Protein AF-A0A5N5XAU3-F1 (afdb_monomer)

Mean predicted aligned error: 14.3 Å

Nearest PDB structures (foldseek):
  4aup-assembly1_A  TM=9.582E-01  e=7.478E-10  Tuber borchii
  8k1w-assembly1_A  TM=9.080E-01  e=4.065E-08  Saccharothrix espanaensis DSM 44229
  7ygk-assembly1_A  TM=9.084E-01  e=9.039E-08  Sciscionella marina

Foldseek 3Di:
DDDDDDDDDDDDDDDDDDDDDDDDDDDDDDDPPPPPPPPPVPPPVVLLVCLDPVNLCCLQPPDDLVVNVVCLVVCPSVNADQDFPFQVVQPPDPQPQPLRSLRSSLVSQCRSCVVVVNDDPVSNVVSLVSSLVNLLVSLVVQDDPVSPVVSVSSNVSSVVSSVCCVCPVVPDNPD

Organism: NCBI:txid41062

Solvent-accessible surface area (backbone atoms only — not comparable to full-atom values): 11078 Å² total; per-residue (Å²): 133,85,88,84,88,84,84,86,81,79,83,80,85,78,84,81,80,81,84,80,87,77,86,88,78,86,84,88,77,95,75,86,80,75,81,77,77,74,77,71,79,75,78,50,66,73,48,54,69,52,67,37,73,67,48,52,47,36,53,58,76,71,43,54,73,68,60,37,47,52,30,57,77,68,44,57,61,72,65,53,62,78,68,61,74,47,56,66,94,59,82,87,63,100,64,95,65,84,48,48,69,30,32,37,49,39,38,31,39,54,52,45,38,46,76,65,76,61,68,39,73,75,51,49,50,53,44,52,53,45,30,41,50,41,36,48,51,56,25,59,68,44,60,60,84,92,24,49,66,59,22,52,53,38,47,55,52,38,49,52,56,41,49,49,51,68,55,39,71,81,71,65,68,85,120

InterPro domains:
  IPR015141 Phospholipase A2, prokaryotic/fungal [PF09056] (56-169)
  IPR036444 Phospholipase A2 domain superfamily [G3DSA:1.20.90.10] (49-169)
  IPR036444 Phospholipase A2 domain superfamily [SSF48619] (47-169)

Secondary structure (DSSP, 8-state):
---------PPP--------------------------------HHHHTT--HHHHHHHHHTS-HHHHHHHHHHT-STTS-----TTTT-TT--S----HHHHHHHHHHHHHHHHTT---HHHHHHHHHHHHHHHHHHHHT--SGGGHHHHHHHHHHHHHHHHHHHHHTTS-TT-

pLDDT: mean 79.47, std 20.66, range [36.09, 98.56]

Sequence (175 aa):
MKALNAKFSILAVRRTIGSFGMRFSIWTVLMLFTNTNALLASSNPKRQNECTAATTDELIFKTNIEAFSAAREAREPPCFDWSSDDCTMAPDMPVGFNFEPSCRRHDFGYRNVGAQERLTEALRKRIDDVFKRDLYNECGRQSGFSQVWRRIMCLTVAEVYYRAVVLCGDGDCFD

Radius of gyration: 28.38 Å; Cα contacts (8 Å, |Δi|>4): 120; chains: 1; bounding box: 45×79×75 Å

Structure (mmCIF, N/CA/C/O backbone):
data_AF-A0A5N5XAU3-F1
#
_entry.id   AF-A0A5N5XAU3-F1
#
loop_
_atom_site.group_PDB
_atom_site.id
_atom_site.type_symbol
_atom_site.label_atom_id
_atom_site.label_alt_id
_atom_site.label_comp_id
_atom_site.label_asym_id
_atom_site.label_entity_id
_atom_site.label_seq_id
_atom_site.pdbx_PDB_ins_code
_atom_site.Cartn_x
_atom_site.Cartn_y
_atom_site.Cartn_z
_atom_site.occupancy
_atom_site.B_iso_or_equiv
_atom_site.auth_seq_id
_atom_site.auth_comp_id
_atom_site.auth_asym_id
_atom_site.auth_atom_id
_atom_site.pdbx_PDB_model_num
ATOM 1 N N . MET A 1 1 ? 28.103 57.960 -42.122 1.00 38.38 1 MET A N 1
ATOM 2 C CA . MET A 1 1 ? 27.058 58.846 -41.554 1.00 38.38 1 MET A CA 1
ATOM 3 C C . MET A 1 1 ? 26.491 58.131 -40.326 1.00 38.38 1 MET A C 1
ATOM 5 O O . MET A 1 1 ? 26.041 57.011 -40.482 1.00 38.38 1 MET A O 1
ATOM 9 N N . LYS A 1 2 ? 26.919 58.517 -39.111 1.00 38.94 2 LYS A N 1
ATOM 10 C CA . LYS A 1 2 ? 26.088 59.124 -38.038 1.00 38.94 2 LYS A CA 1
ATOM 11 C C . LYS A 1 2 ? 24.776 58.351 -37.773 1.00 38.94 2 LYS A C 1
ATOM 13 O O . LYS A 1 2 ? 23.896 58.390 -38.614 1.00 38.94 2 LYS A O 1
ATOM 18 N N . ALA A 1 3 ? 24.691 57.629 -36.644 1.00 36.09 3 ALA A N 1
ATOM 19 C CA . ALA A 1 3 ? 23.941 58.032 -35.426 1.00 36.09 3 ALA A CA 1
ATOM 20 C C . ALA A 1 3 ? 22.581 57.270 -35.383 1.00 36.09 3 ALA A C 1
ATOM 22 O O . ALA A 1 3 ? 22.015 57.054 -36.438 1.00 36.09 3 ALA A O 1
ATOM 23 N N . LEU A 1 4 ? 21.993 56.754 -34.296 1.00 45.66 4 LEU A N 1
ATOM 24 C CA . LEU A 1 4 ? 22.135 56.914 -32.847 1.00 45.66 4 LEU A CA 1
ATOM 25 C C . LEU A 1 4 ? 21.693 55.625 -32.119 1.00 45.66 4 LEU A C 1
ATOM 27 O O . LEU A 1 4 ? 20.716 54.989 -32.500 1.00 45.66 4 LEU A O 1
ATOM 31 N N . ASN A 1 5 ? 22.375 55.321 -31.012 1.00 42.41 5 ASN A N 1
ATOM 32 C CA . ASN A 1 5 ? 21.903 54.447 -29.937 1.00 42.41 5 ASN A CA 1
ATOM 33 C C . ASN A 1 5 ? 20.967 55.239 -29.011 1.00 42.41 5 ASN A C 1
ATOM 35 O O . ASN A 1 5 ? 21.345 56.323 -28.565 1.00 42.41 5 ASN A O 1
ATOM 39 N N . ALA A 1 6 ? 19.819 54.673 -28.636 1.00 45.56 6 ALA A N 1
ATOM 40 C CA . ALA A 1 6 ? 18.995 55.164 -27.531 1.00 45.56 6 ALA A CA 1
ATOM 41 C C . ALA A 1 6 ? 18.890 54.073 -26.454 1.00 45.56 6 ALA A C 1
ATOM 43 O O . ALA A 1 6 ? 18.223 53.057 -26.631 1.00 45.56 6 ALA A O 1
ATOM 44 N N . LYS A 1 7 ? 19.601 54.284 -25.342 1.00 42.88 7 LYS A N 1
ATOM 45 C CA . LYS A 1 7 ? 19.499 53.499 -24.107 1.00 42.88 7 LYS A CA 1
ATOM 46 C C . LYS A 1 7 ? 18.309 54.022 -23.298 1.00 42.88 7 LYS A C 1
ATOM 48 O O . LYS A 1 7 ? 18.308 55.190 -22.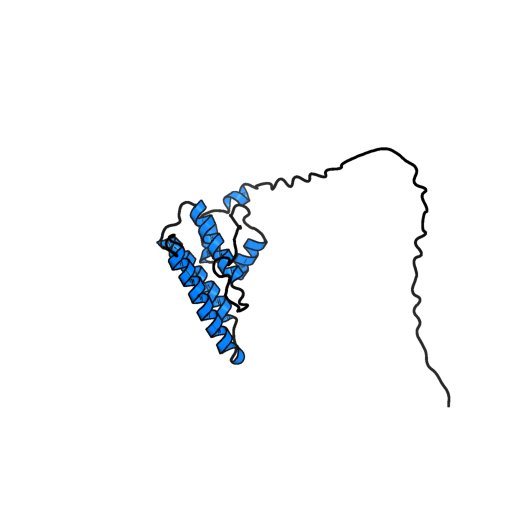923 1.00 42.88 7 LYS A O 1
ATOM 53 N N . PHE A 1 8 ? 17.339 53.165 -22.994 1.00 40.81 8 PHE A N 1
ATOM 54 C CA . PHE A 1 8 ? 16.341 53.425 -21.955 1.00 40.81 8 PHE A CA 1
ATOM 55 C C . PHE A 1 8 ? 16.913 52.983 -20.601 1.00 40.81 8 PHE A C 1
ATOM 57 O O . PHE A 1 8 ? 17.069 51.792 -20.344 1.00 40.81 8 PHE A O 1
ATOM 64 N N . SER A 1 9 ? 17.247 53.952 -19.747 1.00 40.84 9 SER A N 1
ATOM 65 C CA . SER A 1 9 ? 17.565 53.733 -18.332 1.00 40.84 9 SER A CA 1
ATOM 66 C C . SER A 1 9 ? 16.312 54.008 -17.506 1.00 40.84 9 SER A C 1
ATOM 68 O O . SER A 1 9 ? 15.878 55.154 -17.417 1.00 40.84 9 SER A O 1
ATOM 70 N N . ILE A 1 10 ? 15.739 52.975 -16.889 1.00 46.22 10 ILE A N 1
ATOM 71 C CA . ILE A 1 10 ? 14.704 53.127 -15.862 1.00 46.22 10 ILE A CA 1
ATOM 72 C C . ILE A 1 10 ? 15.409 53.165 -14.503 1.00 46.22 10 ILE A C 1
ATOM 74 O O . ILE A 1 10 ? 16.169 52.262 -14.153 1.00 46.22 10 ILE A O 1
ATOM 78 N N . LEU A 1 11 ? 15.185 54.262 -13.777 1.00 38.75 11 LEU A N 1
ATOM 79 C CA . LEU A 1 11 ? 15.692 54.530 -12.435 1.00 38.75 11 LEU A CA 1
ATOM 80 C C . LEU A 1 11 ? 15.324 53.401 -11.458 1.00 38.75 11 LEU A C 1
ATOM 82 O O . LEU A 1 11 ? 14.150 53.127 -11.218 1.00 38.75 11 LEU A O 1
ATOM 86 N N . ALA A 1 12 ? 16.339 52.822 -10.817 1.00 43.62 12 ALA A N 1
ATOM 87 C CA . ALA A 1 12 ? 16.181 52.021 -9.612 1.00 43.62 12 ALA A CA 1
ATOM 88 C C . ALA A 1 12 ? 16.001 52.949 -8.398 1.00 43.62 12 ALA A C 1
ATOM 90 O O . ALA A 1 12 ? 16.904 53.706 -8.037 1.00 43.62 12 ALA A O 1
ATOM 91 N N . VAL A 1 13 ? 14.842 52.879 -7.744 1.00 45.25 13 VAL A N 1
ATOM 92 C CA . VAL A 1 13 ? 14.603 53.518 -6.443 1.00 45.25 13 VAL A CA 1
ATOM 93 C C . VAL A 1 13 ? 15.323 52.698 -5.367 1.00 45.25 13 VAL A C 1
ATOM 95 O O . VAL A 1 13 ? 14.845 51.653 -4.932 1.00 45.25 13 VAL A O 1
ATOM 98 N N . ARG A 1 14 ? 16.503 53.160 -4.938 1.00 49.22 14 ARG A N 1
ATOM 99 C CA . ARG A 1 14 ? 17.187 52.657 -3.736 1.00 49.22 14 ARG A CA 1
ATOM 100 C C . ARG A 1 14 ? 16.490 53.221 -2.494 1.00 49.22 14 ARG A C 1
ATOM 102 O O . ARG A 1 14 ? 16.617 54.406 -2.207 1.00 49.22 14 ARG A O 1
ATOM 109 N N . ARG A 1 15 ? 15.791 52.375 -1.731 1.00 47.75 15 ARG A N 1
ATOM 110 C CA . ARG A 1 15 ? 15.407 52.681 -0.342 1.00 47.75 15 ARG A CA 1
ATOM 111 C C . ARG A 1 15 ? 16.636 52.511 0.552 1.00 47.75 15 ARG A C 1
ATOM 113 O O . ARG A 1 15 ? 17.098 51.396 0.773 1.00 47.75 15 ARG A O 1
ATOM 120 N N . THR A 1 16 ? 17.166 53.618 1.053 1.00 42.31 16 THR A N 1
ATOM 121 C CA . THR A 1 16 ? 18.139 53.660 2.147 1.00 42.31 16 THR A CA 1
ATOM 122 C C . THR A 1 16 ? 17.401 53.472 3.472 1.00 42.31 16 THR A C 1
ATOM 124 O O . THR A 1 16 ? 16.613 54.323 3.875 1.00 42.31 16 THR A O 1
ATOM 127 N N . ILE A 1 17 ? 17.635 52.351 4.154 1.00 53.47 17 ILE A N 1
ATOM 128 C CA . ILE A 1 17 ? 17.236 52.172 5.555 1.00 53.47 17 ILE A CA 1
ATOM 129 C C . ILE A 1 17 ? 18.413 52.650 6.406 1.00 53.47 17 ILE A C 1
ATOM 131 O O . ILE A 1 17 ? 19.526 52.141 6.280 1.00 53.47 17 ILE A O 1
ATOM 135 N N . GLY A 1 18 ? 18.172 53.689 7.205 1.00 38.66 18 GLY A N 1
ATOM 136 C CA . GLY A 1 18 ? 19.147 54.265 8.124 1.00 38.66 18 GLY A CA 1
ATOM 137 C C . GLY A 1 18 ? 19.530 53.282 9.229 1.00 38.66 18 GLY A C 1
ATOM 138 O O . GLY A 1 18 ? 18.679 52.609 9.804 1.00 38.66 18 GLY A O 1
ATOM 139 N N . SER A 1 19 ? 20.829 53.220 9.515 1.00 46.25 19 SER A N 1
ATOM 140 C CA . SER A 1 19 ? 21.408 52.488 10.639 1.00 46.25 19 SER A CA 1
ATOM 141 C C . SER A 1 19 ? 21.182 53.286 11.925 1.00 46.25 19 SER A C 1
ATOM 143 O O . SER A 1 19 ? 21.725 54.381 12.077 1.00 46.25 19 SER A O 1
ATOM 145 N N . PHE A 1 20 ? 20.351 52.770 12.833 1.00 51.06 20 PHE A N 1
ATOM 146 C CA . PHE A 1 20 ? 20.151 53.338 14.165 1.00 51.06 20 PHE A CA 1
ATOM 147 C C . PHE A 1 20 ? 21.111 52.637 15.131 1.00 51.06 20 PHE A C 1
ATOM 149 O O . PHE A 1 20 ? 20.900 51.492 15.528 1.00 51.06 20 PHE A O 1
ATOM 156 N N . GLY A 1 21 ? 22.214 53.309 15.460 1.00 43.69 21 GLY A N 1
ATOM 157 C CA . GLY A 1 21 ? 23.154 52.848 16.475 1.00 43.69 21 GLY A CA 1
ATOM 158 C C . GLY A 1 21 ? 22.552 53.022 17.865 1.00 43.69 21 GLY A C 1
ATOM 159 O O . GLY A 1 21 ? 22.385 54.149 18.324 1.00 43.69 21 GLY A O 1
ATOM 160 N N . MET A 1 22 ? 22.254 51.915 18.547 1.00 50.41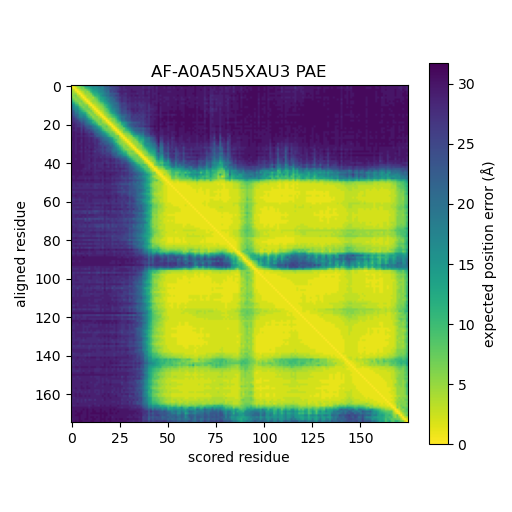 22 MET A N 1
ATOM 161 C CA . MET A 1 22 ? 21.851 51.927 19.952 1.00 50.41 22 MET A CA 1
ATOM 162 C C . MET A 1 22 ? 22.955 51.290 20.797 1.00 50.41 22 MET A C 1
ATOM 164 O O . MET A 1 22 ? 23.360 50.148 20.586 1.00 50.41 22 MET A O 1
ATOM 168 N N . ARG A 1 23 ? 23.500 52.093 21.712 1.00 51.91 23 ARG A N 1
ATOM 169 C CA . ARG A 1 23 ? 24.591 51.743 22.625 1.00 51.91 23 ARG A CA 1
ATOM 170 C C . ARG A 1 23 ? 24.061 50.732 23.648 1.00 51.91 23 ARG A C 1
ATOM 172 O O . ARG A 1 23 ? 23.119 51.041 24.370 1.00 51.91 23 ARG A O 1
ATOM 179 N N . PHE A 1 24 ? 24.651 49.540 23.703 1.00 47.25 24 PHE A N 1
ATOM 180 C CA . PHE A 1 24 ? 24.315 48.511 24.689 1.00 47.25 24 PHE A CA 1
ATOM 181 C C . PHE A 1 24 ? 24.884 48.879 26.063 1.00 47.25 24 PHE A C 1
ATOM 183 O O . PHE A 1 24 ? 26.095 49.040 26.203 1.00 47.25 24 PHE A O 1
ATOM 190 N N . SER A 1 25 ? 24.015 48.970 27.074 1.00 52.31 25 SER A N 1
ATOM 191 C CA . SER A 1 25 ? 24.406 49.006 28.484 1.00 52.31 25 SER A CA 1
ATOM 192 C C . SER A 1 25 ? 23.418 48.193 29.336 1.00 52.31 25 SER A C 1
ATOM 194 O O . SER A 1 25 ? 22.304 48.624 29.596 1.00 52.31 25 SER A O 1
ATOM 196 N N . ILE A 1 26 ? 23.876 46.983 29.668 1.00 54.75 26 ILE A N 1
ATOM 197 C CA . ILE A 1 26 ? 23.757 46.171 30.895 1.00 54.75 26 ILE A CA 1
ATOM 198 C C . ILE A 1 26 ? 22.413 45.989 31.657 1.00 54.75 26 ILE A C 1
ATOM 200 O O . ILE A 1 26 ? 21.824 46.935 32.162 1.00 54.75 26 ILE A O 1
ATOM 204 N N . TRP A 1 27 ? 22.124 44.696 31.904 1.00 49.03 27 TRP A N 1
ATOM 205 C CA . TRP A 1 27 ? 21.265 44.048 32.923 1.00 49.03 27 TRP A CA 1
ATOM 206 C C . TRP A 1 27 ? 19.734 43.995 32.726 1.00 49.03 27 TRP A C 1
ATOM 208 O O . TRP A 1 27 ? 19.102 44.973 32.352 1.00 49.03 27 TRP A O 1
ATOM 218 N N . THR A 1 28 ? 19.160 42.832 33.106 1.00 51.81 28 THR A N 1
ATOM 219 C CA . THR A 1 28 ? 17.723 42.464 33.285 1.00 51.81 28 THR A CA 1
ATOM 220 C C . THR A 1 28 ? 16.905 42.273 31.988 1.00 51.81 28 THR A C 1
ATOM 222 O O . THR A 1 28 ? 16.973 43.100 31.099 1.00 51.81 28 THR A O 1
ATOM 225 N N . VAL A 1 29 ? 16.133 41.211 31.709 1.00 57.62 29 VAL A N 1
ATOM 226 C CA . VAL A 1 29 ? 15.466 40.138 32.474 1.00 57.62 29 VAL A CA 1
ATOM 227 C C . VAL A 1 29 ? 15.385 38.884 31.578 1.00 57.62 29 VAL A C 1
ATOM 229 O O . VAL A 1 29 ? 15.049 38.978 30.399 1.00 57.62 29 VAL A O 1
ATOM 232 N N . LEU A 1 30 ? 15.641 37.705 32.146 1.00 58.59 30 LEU A N 1
ATOM 233 C CA . LEU A 1 30 ? 15.323 36.407 31.551 1.00 58.59 30 LEU A CA 1
ATOM 234 C C . LEU A 1 30 ? 13.791 36.242 31.497 1.00 58.59 30 LEU A C 1
ATOM 236 O O . LEU A 1 30 ? 13.178 35.925 32.510 1.00 58.59 30 LEU A O 1
ATOM 240 N N . MET A 1 31 ? 13.169 36.455 30.337 1.00 59.03 31 MET A N 1
ATOM 241 C CA . MET A 1 31 ? 11.793 36.018 30.077 1.00 59.03 31 MET A CA 1
ATOM 242 C C . MET A 1 31 ? 11.823 34.934 29.003 1.00 59.03 31 MET A C 1
ATOM 244 O O . MET A 1 31 ? 11.847 35.211 27.804 1.00 59.03 31 MET A O 1
ATOM 248 N N . LEU A 1 32 ? 11.850 33.679 29.452 1.00 51.94 32 LEU A N 1
ATOM 249 C CA . LEU A 1 32 ? 11.551 32.522 28.617 1.00 51.94 32 LEU A CA 1
ATOM 250 C C . LEU A 1 32 ? 10.054 32.553 28.292 1.00 51.94 32 LEU A C 1
ATOM 252 O O . LEU A 1 32 ? 9.240 31.997 29.026 1.00 51.94 32 LEU A O 1
ATOM 256 N N . PHE A 1 33 ? 9.676 33.191 27.186 1.00 56.97 33 PHE A N 1
ATOM 257 C CA . PHE A 1 33 ? 8.377 32.922 26.578 1.00 56.97 33 PHE A CA 1
ATOM 258 C C . PHE A 1 33 ? 8.441 31.533 25.942 1.00 56.97 33 PHE A C 1
ATOM 260 O O . PHE A 1 33 ? 8.763 31.377 24.765 1.00 56.97 33 PHE A O 1
ATOM 267 N N . THR A 1 34 ? 8.161 30.500 26.733 1.00 53.59 34 THR A N 1
ATOM 268 C CA . THR A 1 34 ? 7.783 29.208 26.165 1.00 53.59 34 THR A CA 1
ATOM 269 C C . THR A 1 34 ? 6.372 29.375 25.605 1.00 53.59 34 THR A C 1
ATOM 271 O O . THR A 1 34 ? 5.379 29.277 26.320 1.00 53.59 34 THR A O 1
ATOM 274 N N . ASN A 1 35 ? 6.264 29.692 24.312 1.00 57.34 35 ASN A N 1
ATOM 275 C CA . ASN A 1 35 ? 5.002 29.542 23.590 1.00 57.34 35 ASN A CA 1
ATOM 276 C C . ASN A 1 35 ? 4.707 28.042 23.491 1.00 57.34 35 ASN A C 1
ATOM 278 O O . ASN A 1 35 ? 5.018 27.389 22.498 1.00 57.34 35 ASN A O 1
ATOM 282 N N . THR A 1 36 ? 4.135 27.479 24.551 1.00 59.56 36 THR A N 1
ATOM 283 C CA . THR A 1 36 ? 3.519 26.158 24.514 1.00 59.56 36 THR A CA 1
ATOM 284 C C . THR A 1 36 ? 2.157 26.310 23.847 1.00 59.56 36 THR A C 1
ATOM 286 O O . THR A 1 36 ? 1.112 26.315 24.487 1.00 59.56 36 THR A O 1
ATOM 289 N N . ASN A 1 37 ? 2.158 26.431 22.519 1.00 61.91 37 ASN A N 1
ATOM 290 C CA . ASN A 1 37 ? 0.974 26.072 21.749 1.00 61.91 37 ASN A CA 1
ATOM 291 C C . ASN A 1 37 ? 0.826 24.553 21.857 1.00 61.91 37 ASN A C 1
ATOM 293 O O . ASN A 1 37 ? 1.274 23.802 20.993 1.00 61.91 37 ASN A O 1
ATOM 297 N N . ALA A 1 38 ? 0.230 24.096 22.956 1.00 61.84 38 ALA A N 1
ATOM 298 C CA . ALA A 1 38 ? -0.347 22.772 23.016 1.00 61.84 38 ALA A CA 1
ATOM 299 C C . ALA A 1 38 ? -1.504 22.759 22.009 1.00 61.84 38 ALA A C 1
ATOM 301 O O . ALA A 1 38 ? -2.621 23.179 22.310 1.00 61.84 38 ALA A O 1
ATOM 302 N N . LEU A 1 39 ? -1.216 22.320 20.782 1.00 58.97 39 LEU A N 1
ATOM 303 C CA . LEU A 1 39 ? -2.229 21.852 19.847 1.00 58.97 39 LEU A CA 1
ATOM 304 C C . LEU A 1 39 ? -2.870 20.619 20.487 1.00 58.97 39 LEU A C 1
ATOM 306 O O . LEU A 1 39 ? -2.451 19.489 20.255 1.00 58.97 39 LEU A O 1
ATOM 310 N N . LEU A 1 40 ? -3.872 20.837 21.335 1.00 55.31 40 LEU A N 1
ATOM 311 C CA . LEU A 1 40 ? -4.816 19.788 21.672 1.00 55.31 40 LEU A CA 1
ATOM 312 C C . LEU A 1 40 ? -5.536 19.452 20.367 1.00 55.31 40 LEU A C 1
ATOM 314 O O . LEU A 1 40 ? -6.406 20.199 19.915 1.00 55.31 40 LEU A O 1
ATOM 318 N N . ALA A 1 41 ? -5.123 18.358 19.726 1.00 61.81 41 ALA A N 1
ATOM 319 C CA . ALA A 1 41 ? -5.880 17.745 18.653 1.00 61.81 41 ALA A CA 1
ATOM 320 C C . ALA A 1 41 ? -7.268 17.423 19.218 1.00 61.81 41 ALA A C 1
ATOM 322 O O . ALA A 1 41 ? -7.452 16.453 19.947 1.00 61.81 41 ALA A O 1
ATOM 323 N N . SER A 1 42 ? -8.238 18.298 18.949 1.00 56.69 42 SER A N 1
ATOM 324 C CA . SER A 1 42 ? -9.629 18.076 19.314 1.00 56.69 42 SER A CA 1
ATOM 325 C C . SER A 1 42 ? -10.106 16.846 18.547 1.00 56.69 42 SER A C 1
ATOM 327 O O . SER A 1 42 ? -10.342 16.896 17.330 1.00 56.69 42 SER A O 1
ATOM 329 N N . SER A 1 43 ? -10.196 15.716 19.249 1.00 65.56 43 SER A N 1
ATOM 330 C CA . SER A 1 43 ? -10.807 14.494 18.747 1.00 65.56 43 SER A CA 1
ATOM 331 C C . SER A 1 43 ? -12.305 14.749 18.607 1.00 65.56 43 SER A C 1
ATOM 333 O O . SER A 1 43 ? -13.104 14.485 19.497 1.00 65.56 43 SER A O 1
ATOM 335 N N . ASN A 1 44 ? -12.697 15.326 17.469 1.00 72.00 44 ASN A N 1
ATOM 336 C CA . ASN A 1 44 ? -14.101 15.435 17.106 1.00 72.00 44 ASN A CA 1
ATOM 337 C C . ASN A 1 44 ? -14.684 14.008 17.108 1.00 72.00 44 ASN A C 1
ATOM 339 O O . ASN A 1 44 ? -14.218 13.190 16.309 1.00 72.00 44 ASN A O 1
ATOM 343 N N . PRO A 1 45 ? -15.673 13.687 17.960 1.00 67.25 45 PRO A N 1
ATOM 344 C CA . PRO A 1 45 ? -16.230 12.339 18.052 1.00 67.25 45 PRO A CA 1
ATOM 345 C C . PRO A 1 45 ? -16.797 11.861 16.711 1.00 67.25 45 PRO A C 1
ATOM 347 O O . PRO A 1 45 ? -16.746 10.672 16.415 1.00 67.25 45 PRO A O 1
ATOM 350 N N . LYS A 1 46 ? -17.229 12.786 15.839 1.00 71.62 46 LYS A N 1
ATOM 351 C CA . LYS A 1 46 ? -17.611 12.460 14.461 1.00 71.62 46 LYS A CA 1
ATOM 352 C C . LYS A 1 46 ? -16.460 11.817 13.674 1.00 71.62 46 LYS A C 1
ATOM 354 O O . LYS A 1 46 ? -16.695 10.808 13.029 1.00 71.62 46 LYS A O 1
ATOM 359 N N . ARG A 1 47 ? -15.237 12.354 13.781 1.00 72.81 47 ARG A N 1
ATOM 360 C CA . ARG A 1 47 ? -14.046 11.807 13.104 1.00 72.81 47 ARG A CA 1
ATOM 361 C C . ARG A 1 47 ? -13.590 10.485 13.707 1.00 72.81 47 ARG A C 1
ATOM 363 O O . ARG A 1 47 ? -13.125 9.631 12.977 1.00 72.81 47 ARG A O 1
ATOM 370 N N . GLN A 1 48 ? -13.752 10.286 15.016 1.00 71.06 48 GLN A N 1
ATOM 371 C CA . GLN A 1 48 ? -13.422 9.007 15.666 1.00 71.06 48 GLN A CA 1
ATOM 372 C C . GLN A 1 48 ? -14.352 7.875 15.205 1.00 71.06 48 GLN A C 1
ATOM 374 O O . GLN A 1 48 ? -13.912 6.750 14.990 1.00 71.06 48 GLN A O 1
ATOM 379 N N . ASN A 1 49 ? -15.624 8.197 14.965 1.00 80.94 49 ASN A N 1
ATOM 380 C CA . ASN A 1 49 ? -16.611 7.243 14.464 1.00 80.94 49 ASN A CA 1
ATOM 381 C C . ASN A 1 49 ? -16.391 6.847 12.991 1.00 80.94 49 ASN A C 1
ATOM 383 O O . ASN A 1 49 ? -17.081 5.958 12.500 1.00 80.94 49 ASN A O 1
ATOM 387 N N . GLU A 1 50 ? -15.456 7.485 12.278 1.00 87.50 50 GLU A N 1
ATOM 388 C CA . GLU A 1 50 ? -15.138 7.156 10.885 1.00 87.50 50 GLU A CA 1
ATOM 389 C C . GLU A 1 50 ? -14.180 5.959 10.775 1.00 87.50 50 GLU A C 1
ATOM 391 O O . GLU A 1 50 ? -14.202 5.283 9.750 1.00 87.50 50 GLU A O 1
ATOM 396 N N . CYS A 1 51 ? -13.407 5.618 11.817 1.00 93.12 51 CYS A N 1
ATOM 397 C CA . CYS A 1 51 ? -12.443 4.504 11.802 1.00 93.12 51 CYS A CA 1
ATOM 398 C C . CYS A 1 51 ? -13.072 3.120 12.017 1.00 93.12 51 CYS A C 1
ATOM 400 O O . CYS A 1 51 ? -12.635 2.316 12.840 1.00 93.12 51 CYS A O 1
ATOM 402 N N . THR A 1 52 ? -14.128 2.837 11.262 1.00 96.12 52 THR A N 1
ATOM 403 C CA . THR A 1 52 ? -14.820 1.547 11.287 1.00 96.12 52 THR A CA 1
ATOM 404 C C . THR A 1 52 ? -14.084 0.502 10.450 1.00 96.12 52 THR A C 1
ATOM 406 O O . THR A 1 52 ? -13.328 0.844 9.539 1.00 96.12 52 THR A O 1
ATOM 409 N N . ALA A 1 53 ? -14.380 -0.781 10.681 1.00 96.81 53 ALA A N 1
ATOM 410 C CA . ALA A 1 53 ? -13.897 -1.863 9.820 1.00 96.81 53 ALA A CA 1
ATOM 411 C C . ALA A 1 53 ? -14.273 -1.642 8.341 1.00 96.81 53 ALA A C 1
ATOM 413 O O . ALA A 1 53 ? -13.474 -1.935 7.457 1.00 96.81 53 ALA A O 1
ATOM 414 N N . ALA A 1 54 ? -15.450 -1.063 8.068 1.00 97.25 54 ALA A N 1
ATOM 415 C CA . ALA A 1 54 ? -15.890 -0.760 6.708 1.00 97.25 54 ALA A CA 1
ATOM 416 C C . ALA A 1 54 ? -15.010 0.305 6.038 1.00 97.25 54 ALA A C 1
ATOM 418 O O . ALA A 1 54 ? -14.610 0.125 4.890 1.00 97.25 54 ALA A O 1
ATOM 419 N N . THR A 1 55 ? -14.662 1.374 6.757 1.00 97.12 55 THR A N 1
ATOM 420 C CA . THR A 1 55 ? -13.784 2.437 6.245 1.00 97.12 55 THR A CA 1
ATOM 421 C C . THR A 1 55 ? -12.352 1.934 6.057 1.00 97.12 55 THR A C 1
ATOM 423 O O . THR A 1 55 ? -11.704 2.260 5.065 1.00 97.12 55 THR A O 1
ATOM 426 N N . THR A 1 56 ? -11.856 1.092 6.971 1.00 97.94 56 THR A N 1
ATOM 427 C CA . THR A 1 56 ? -10.553 0.434 6.805 1.00 97.94 56 THR A CA 1
ATOM 428 C C . THR A 1 56 ? -10.544 -0.447 5.556 1.00 97.94 56 THR A C 1
ATOM 430 O O . THR A 1 56 ? -9.633 -0.352 4.738 1.00 97.94 56 THR A O 1
ATOM 433 N N . ASP A 1 57 ? -11.581 -1.265 5.368 1.00 98.25 57 ASP A N 1
ATOM 434 C CA . ASP A 1 57 ? -11.718 -2.134 4.198 1.00 98.25 57 ASP A CA 1
ATOM 435 C C . ASP A 1 57 ? -11.870 -1.344 2.895 1.00 98.25 57 ASP A C 1
ATOM 437 O O . ASP A 1 57 ? -11.383 -1.771 1.850 1.00 98.25 57 ASP A O 1
ATOM 441 N N . GLU A 1 58 ? -12.528 -0.189 2.934 1.00 98.19 58 GLU A N 1
ATOM 442 C CA . GLU A 1 58 ? -12.614 0.715 1.793 1.00 98.19 58 GLU A CA 1
ATOM 443 C C . GLU A 1 58 ? -11.227 1.223 1.382 1.00 98.19 58 GLU A C 1
ATOM 445 O O . GLU A 1 58 ? -10.830 1.036 0.228 1.00 98.19 58 GLU A O 1
ATOM 450 N N . LEU A 1 59 ? -10.455 1.760 2.334 1.00 98.38 59 LEU A N 1
ATOM 451 C CA . LEU A 1 59 ? -9.103 2.278 2.100 1.00 98.38 59 LEU A CA 1
ATOM 452 C C . LEU A 1 59 ? -8.119 1.208 1.603 1.00 98.38 59 LEU A C 1
ATOM 454 O O . LEU A 1 59 ? -7.290 1.509 0.742 1.00 98.38 59 LEU A O 1
ATOM 458 N N . ILE A 1 60 ? -8.224 -0.030 2.097 1.00 98.31 60 ILE A N 1
ATOM 459 C CA . ILE A 1 60 ? -7.355 -1.138 1.672 1.00 98.31 60 ILE A CA 1
ATOM 460 C C . ILE A 1 60 ? -7.810 -1.709 0.323 1.00 98.31 60 ILE A C 1
ATOM 462 O O . ILE A 1 60 ? -7.002 -1.874 -0.589 1.00 98.31 60 ILE A O 1
ATOM 466 N N . PHE A 1 61 ? -9.091 -2.065 0.185 1.00 98.38 61 PHE A N 1
ATOM 467 C CA . PHE A 1 61 ? -9.542 -2.963 -0.886 1.00 98.38 61 PHE A CA 1
ATOM 468 C C . PHE A 1 61 ? -10.223 -2.267 -2.063 1.00 98.38 61 PHE A C 1
ATOM 470 O O . PHE A 1 61 ? -10.338 -2.883 -3.125 1.00 98.38 61 PHE A O 1
ATOM 477 N N . LYS A 1 62 ? -10.721 -1.038 -1.890 1.00 98.00 62 LYS A N 1
ATOM 478 C CA . LYS A 1 62 ? -11.566 -0.365 -2.894 1.00 98.00 62 LYS A CA 1
ATOM 479 C C . LYS A 1 62 ? -10.965 0.934 -3.417 1.00 98.00 62 LYS A C 1
ATOM 481 O O . LYS A 1 62 ? -11.212 1.297 -4.565 1.00 98.00 62 LYS A O 1
ATOM 486 N N . THR A 1 63 ? -10.173 1.617 -2.604 1.00 97.94 63 THR A N 1
ATOM 487 C CA . THR A 1 63 ? -9.528 2.876 -2.973 1.00 97.94 63 THR A CA 1
ATOM 488 C C . THR A 1 63 ? -8.333 2.619 -3.896 1.00 97.94 63 THR A C 1
ATOM 490 O O . THR A 1 63 ? -7.586 1.656 -3.713 1.00 97.94 63 THR A O 1
ATOM 493 N N . ASN A 1 64 ? -8.132 3.457 -4.917 1.00 97.62 64 ASN A N 1
ATOM 494 C CA . ASN A 1 64 ? -6.910 3.399 -5.731 1.00 97.62 64 ASN A CA 1
ATOM 495 C C . ASN A 1 64 ? -5.700 3.943 -4.947 1.00 97.62 6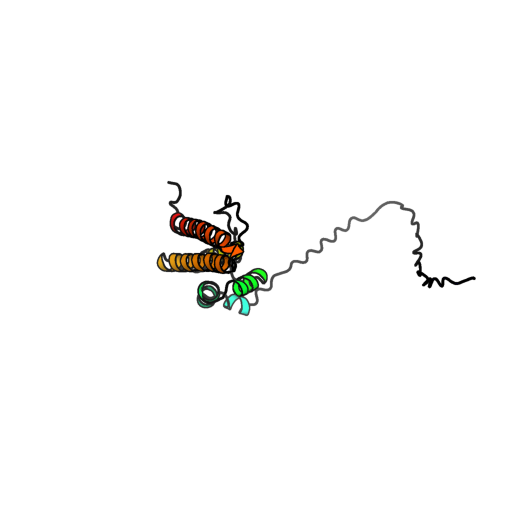4 ASN A C 1
ATOM 497 O O . ASN A 1 64 ? -5.853 4.588 -3.909 1.00 97.62 64 ASN A O 1
ATOM 501 N N . ILE A 1 65 ? -4.486 3.650 -5.412 1.00 97.69 65 ILE A N 1
ATOM 502 C CA . ILE A 1 65 ? -3.276 3.949 -4.639 1.00 97.69 65 ILE A CA 1
ATOM 503 C C . ILE A 1 65 ? -3.043 5.459 -4.488 1.00 97.69 65 ILE A C 1
ATOM 505 O O . ILE A 1 65 ? -2.544 5.907 -3.458 1.00 97.69 65 ILE A O 1
ATOM 509 N N . GLU A 1 66 ? -3.463 6.261 -5.467 1.00 97.75 66 GLU A N 1
ATOM 510 C CA . GLU A 1 66 ? -3.356 7.718 -5.432 1.00 97.75 66 GLU A CA 1
ATOM 511 C C . GLU A 1 66 ? -4.280 8.334 -4.374 1.00 97.75 66 GLU A C 1
ATOM 513 O O . GLU A 1 66 ? -3.845 9.167 -3.581 1.00 97.75 66 GLU A O 1
ATOM 518 N N . ALA A 1 67 ? -5.541 7.902 -4.317 1.00 98.25 67 ALA A N 1
ATOM 519 C CA . ALA A 1 67 ? -6.505 8.371 -3.327 1.00 98.25 67 ALA A CA 1
ATOM 520 C C . ALA A 1 67 ? -6.158 7.882 -1.914 1.00 98.25 67 ALA A C 1
ATOM 522 O O . ALA A 1 67 ? -6.293 8.643 -0.958 1.00 98.25 67 ALA A O 1
ATOM 523 N N . PHE A 1 68 ? -5.647 6.653 -1.777 1.00 98.56 68 PHE A N 1
ATOM 524 C CA . PHE A 1 68 ? -5.109 6.173 -0.504 1.00 98.56 68 PHE A CA 1
ATOM 525 C C . PHE A 1 68 ? -3.932 7.043 -0.048 1.00 98.56 68 PHE A C 1
ATOM 527 O O . PHE A 1 68 ? -3.885 7.475 1.101 1.00 98.56 68 PHE A O 1
ATOM 534 N N . SER A 1 69 ? -3.008 7.347 -0.962 1.00 98.25 69 SER A N 1
ATOM 535 C CA . SER A 1 69 ? -1.856 8.202 -0.671 1.00 98.25 69 SER A CA 1
ATOM 536 C C . SER A 1 69 ? -2.304 9.603 -0.249 1.00 98.25 69 SER A C 1
ATOM 538 O O . SER A 1 69 ? -1.803 10.125 0.739 1.00 98.25 69 SER A O 1
ATOM 540 N N . ALA A 1 70 ? -3.304 10.186 -0.918 1.00 98.31 70 ALA A N 1
ATOM 541 C CA . ALA A 1 70 ? -3.886 11.466 -0.517 1.00 98.31 70 ALA A CA 1
ATOM 542 C C . ALA A 1 70 ? -4.500 11.418 0.896 1.00 98.31 70 ALA A C 1
ATOM 544 O O . ALA A 1 70 ? -4.261 12.326 1.692 1.00 98.31 70 ALA A O 1
ATOM 545 N N . ALA A 1 71 ? -5.241 10.355 1.228 1.00 97.75 71 ALA A N 1
ATOM 546 C CA . ALA A 1 71 ? -5.800 10.151 2.567 1.00 97.75 71 ALA A CA 1
ATOM 547 C C . ALA A 1 71 ? -4.701 10.015 3.636 1.00 97.75 71 ALA A C 1
ATOM 549 O O . ALA A 1 71 ? -4.783 10.655 4.685 1.00 97.75 71 ALA A O 1
ATOM 550 N N . ARG A 1 72 ? -3.634 9.259 3.343 1.00 97.75 72 ARG A N 1
ATOM 551 C CA . ARG A 1 72 ? -2.467 9.107 4.225 1.00 97.75 72 ARG A CA 1
ATOM 552 C C . ARG A 1 72 ? -1.749 10.429 4.467 1.00 97.75 72 ARG A C 1
ATOM 554 O O . ARG A 1 72 ? -1.463 10.754 5.616 1.00 97.75 72 ARG A O 1
ATOM 561 N N . GLU A 1 73 ? -1.446 11.184 3.413 1.00 97.50 73 GLU A N 1
ATOM 562 C CA . GLU A 1 73 ? -0.753 12.474 3.537 1.00 97.50 73 GLU A CA 1
ATOM 563 C C . GLU A 1 73 ? -1.603 13.494 4.310 1.00 97.50 73 GLU A C 1
ATOM 565 O O . GLU A 1 73 ? -1.074 14.276 5.099 1.00 97.50 73 GLU A O 1
ATOM 570 N N . ALA A 1 74 ? -2.930 13.437 4.161 1.00 97.06 74 ALA A N 1
ATOM 571 C CA . ALA A 1 74 ? -3.860 14.215 4.976 1.00 97.06 74 ALA A CA 1
ATOM 572 C C . ALA A 1 74 ? -4.022 13.676 6.411 1.00 97.06 74 ALA A C 1
ATOM 574 O O . ALA A 1 74 ? -4.472 14.415 7.283 1.00 97.06 74 ALA A O 1
ATOM 575 N N . ARG A 1 75 ? -3.651 12.412 6.663 1.00 96.06 75 ARG A N 1
ATOM 576 C CA . ARG A 1 75 ? -3.952 11.647 7.886 1.00 96.06 75 ARG A CA 1
ATOM 577 C C . ARG A 1 75 ? -5.442 11.664 8.223 1.00 96.06 75 ARG A C 1
ATOM 579 O O . ARG A 1 75 ? -5.826 11.891 9.368 1.00 96.06 75 ARG A O 1
ATOM 586 N N . GLU A 1 76 ? -6.280 11.438 7.218 1.00 93.75 76 GLU A N 1
ATOM 587 C CA . GLU A 1 76 ? -7.737 11.482 7.343 1.00 93.75 76 GLU A CA 1
ATOM 588 C C . GLU A 1 76 ? -8.355 10.125 6.957 1.00 93.75 76 GLU A C 1
ATOM 590 O O . GLU A 1 76 ? -8.119 9.650 5.843 1.00 93.75 76 GLU A O 1
ATOM 595 N N . PRO A 1 77 ? -9.166 9.495 7.833 1.00 95.00 77 PRO A N 1
ATOM 596 C CA . PRO A 1 77 ? -9.513 9.940 9.190 1.00 95.00 77 PRO A CA 1
ATOM 597 C C . PRO A 1 77 ? -8.333 9.884 10.189 1.00 95.00 77 PRO A C 1
ATOM 599 O O . PRO A 1 77 ? -7.519 8.959 10.126 1.00 95.00 77 PRO A O 1
ATOM 602 N N . PRO A 1 78 ? -8.245 10.806 11.171 1.00 93.81 78 PRO A N 1
ATOM 603 C CA . PRO A 1 78 ? -7.101 10.919 12.087 1.00 93.81 78 PRO A CA 1
ATOM 604 C C . PRO A 1 78 ? -7.069 9.856 13.188 1.00 93.81 78 PRO A C 1
ATOM 606 O O . PRO A 1 78 ? -6.121 9.809 13.964 1.00 93.81 78 PRO A O 1
ATOM 609 N N . CYS A 1 79 ? -8.121 9.047 13.305 1.00 93.88 79 CYS A N 1
ATOM 610 C CA . CYS A 1 79 ? -8.209 7.964 14.280 1.00 93.88 79 CYS A CA 1
ATOM 611 C C . CYS A 1 79 ? -7.520 6.670 13.825 1.00 93.88 79 CYS A C 1
ATOM 613 O O . CYS A 1 79 ? -7.369 5.766 14.641 1.00 93.88 79 CYS A O 1
ATOM 615 N N . PHE A 1 80 ? -7.114 6.563 12.554 1.00 96.81 80 PHE A N 1
ATOM 616 C CA . PHE A 1 80 ? -6.351 5.414 12.082 1.00 96.81 80 PHE A CA 1
ATOM 617 C C . PHE A 1 80 ? -4.877 5.535 12.454 1.00 96.81 80 PHE A C 1
ATOM 619 O O . PHE A 1 80 ? -4.320 6.634 12.531 1.00 96.81 80 PHE A O 1
ATOM 626 N N . ASP A 1 81 ? -4.231 4.383 12.617 1.00 96.88 81 ASP A N 1
ATOM 627 C CA . ASP A 1 81 ? -2.779 4.310 12.650 1.00 96.88 81 ASP A CA 1
ATOM 628 C C . ASP A 1 81 ? -2.236 4.478 11.222 1.00 96.88 81 ASP A C 1
ATOM 630 O O . ASP A 1 81 ? -2.335 3.578 10.386 1.00 96.88 81 ASP A O 1
ATOM 634 N N . TRP A 1 82 ? -1.689 5.662 10.943 1.00 97.44 82 TRP A N 1
ATOM 635 C CA . TRP A 1 82 ? -1.019 5.998 9.682 1.00 97.44 82 TRP A CA 1
ATOM 636 C C . TRP A 1 82 ? 0.503 5.798 9.737 1.00 97.44 82 TRP A C 1
ATOM 638 O O . TRP A 1 82 ? 1.201 6.193 8.798 1.00 97.44 82 TRP A O 1
ATOM 648 N N . SER A 1 83 ? 1.038 5.253 10.836 1.00 95.88 83 SER A N 1
ATOM 649 C CA . SER A 1 83 ? 2.462 4.939 10.928 1.00 95.88 83 SER A CA 1
ATOM 650 C C . SER A 1 83 ? 2.836 3.817 9.960 1.00 95.88 83 SER A C 1
ATOM 652 O O . SER A 1 83 ? 2.032 2.952 9.620 1.00 95.88 83 SER A O 1
ATOM 654 N N . SER A 1 84 ? 4.060 3.885 9.456 1.00 92.50 84 SER A N 1
ATOM 655 C CA . SER A 1 84 ? 4.604 2.971 8.460 1.00 92.50 84 SER A CA 1
ATOM 656 C C . SER A 1 84 ? 6.117 3.061 8.556 1.00 92.50 84 SER A C 1
ATOM 658 O O . SER A 1 84 ? 6.655 4.143 8.812 1.00 92.50 84 SER A O 1
ATOM 660 N N . ASP A 1 85 ? 6.783 1.930 8.400 1.00 88.69 85 ASP A N 1
ATOM 661 C CA . ASP A 1 85 ? 8.227 1.840 8.210 1.00 88.69 85 ASP A CA 1
ATOM 662 C C . ASP A 1 85 ? 8.588 1.770 6.716 1.00 88.69 85 ASP A C 1
ATOM 664 O O . ASP A 1 85 ? 9.714 1.458 6.340 1.00 88.69 85 ASP A O 1
ATOM 668 N N . ASP A 1 86 ? 7.637 2.150 5.859 1.00 87.50 86 ASP A N 1
ATOM 669 C CA . ASP A 1 86 ? 7.744 2.173 4.410 1.00 87.50 86 ASP A CA 1
ATOM 670 C C . ASP A 1 86 ? 8.209 0.800 3.883 1.00 87.50 86 ASP A C 1
ATOM 672 O O . ASP A 1 86 ? 7.557 -0.204 4.137 1.00 87.50 86 ASP A O 1
ATOM 676 N N . CYS A 1 87 ? 9.297 0.718 3.114 1.00 85.19 87 CYS A N 1
ATOM 677 C CA . CYS A 1 87 ? 9.760 -0.541 2.513 1.00 85.19 87 CYS A CA 1
ATOM 678 C C . CYS A 1 87 ? 11.045 -1.097 3.167 1.00 85.19 87 CYS A C 1
ATOM 680 O O . CYS A 1 87 ? 11.906 -1.648 2.477 1.00 85.19 87 CYS A O 1
ATOM 682 N N . THR A 1 88 ? 11.201 -0.949 4.485 1.00 71.56 88 THR A N 1
ATOM 683 C CA . THR A 1 88 ? 12.369 -1.397 5.286 1.00 71.56 88 THR A CA 1
ATOM 684 C C . THR A 1 88 ? 12.766 -2.856 5.088 1.00 71.56 88 THR A C 1
ATOM 686 O O . THR A 1 88 ? 13.950 -3.167 5.183 1.00 71.56 88 THR A O 1
ATOM 689 N N . MET A 1 89 ? 11.820 -3.744 4.772 1.00 56.38 89 MET A N 1
ATOM 690 C CA . MET A 1 89 ? 12.083 -5.174 4.543 1.00 56.38 89 MET A CA 1
ATOM 691 C C . MET A 1 89 ? 12.748 -5.483 3.189 1.00 56.38 89 MET A C 1
ATOM 693 O O . MET A 1 89 ? 13.056 -6.641 2.909 1.00 56.38 89 MET A O 1
ATOM 697 N N . ALA A 1 90 ? 12.999 -4.478 2.342 1.00 58.06 90 ALA A N 1
ATOM 698 C CA . ALA A 1 90 ? 13.627 -4.664 1.034 1.00 58.06 90 ALA A CA 1
ATOM 699 C C . ALA A 1 90 ? 14.753 -3.649 0.720 1.00 58.06 90 ALA A C 1
ATOM 701 O O . ALA A 1 90 ? 14.740 -3.023 -0.348 1.00 58.06 90 ALA A O 1
ATOM 702 N N . PRO A 1 91 ? 15.744 -3.482 1.619 1.00 51.38 91 PRO A N 1
ATOM 703 C CA . PRO A 1 91 ? 16.695 -2.372 1.566 1.00 51.38 91 PRO A CA 1
ATOM 704 C C . PRO A 1 91 ? 17.729 -2.469 0.426 1.00 51.38 91 PRO A C 1
ATOM 706 O O . PRO A 1 91 ? 18.345 -1.462 0.090 1.00 51.38 91 PRO A O 1
ATOM 709 N N . ASP A 1 92 ? 17.863 -3.622 -0.243 1.00 48.34 92 ASP A N 1
ATOM 710 C CA . ASP A 1 92 ? 18.953 -3.882 -1.198 1.00 48.34 92 ASP A CA 1
ATOM 711 C C . ASP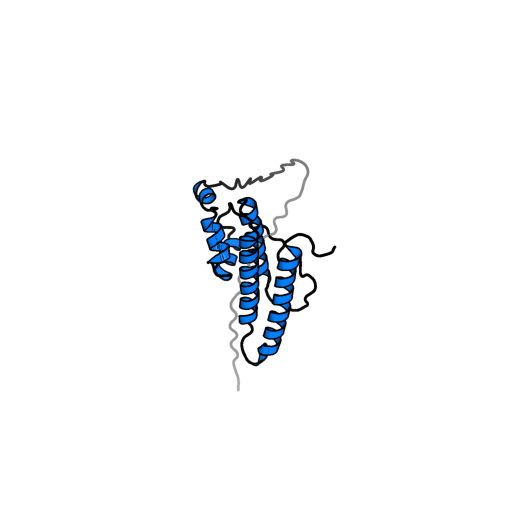 A 1 92 ? 18.495 -4.109 -2.652 1.00 48.34 92 ASP A C 1
ATOM 713 O O . ASP A 1 92 ? 19.019 -4.975 -3.357 1.00 48.34 92 ASP A O 1
ATOM 717 N N . MET A 1 93 ? 17.521 -3.337 -3.153 1.00 55.44 93 MET A N 1
ATOM 718 C CA . MET A 1 93 ? 17.196 -3.342 -4.590 1.00 55.44 93 MET A CA 1
ATOM 719 C C . MET A 1 93 ? 17.562 -2.007 -5.264 1.00 55.44 93 MET A C 1
ATOM 721 O O . MET A 1 93 ? 16.861 -1.015 -5.084 1.00 55.44 93 MET A O 1
ATOM 725 N N . PRO A 1 94 ? 18.628 -1.961 -6.095 1.00 51.75 94 PRO A N 1
ATOM 726 C CA . PRO A 1 94 ? 19.215 -0.729 -6.646 1.00 51.75 94 PRO A CA 1
ATOM 727 C C . PRO A 1 94 ? 18.381 -0.072 -7.763 1.00 51.75 94 PRO A C 1
ATOM 729 O O . PRO A 1 94 ? 18.903 0.663 -8.602 1.00 51.75 94 PRO A O 1
ATOM 732 N N . VAL A 1 95 ? 17.081 -0.353 -7.828 1.00 62.12 95 VAL A N 1
ATOM 733 C CA . VAL A 1 95 ? 16.218 0.019 -8.947 1.00 62.12 95 VAL A CA 1
ATOM 734 C C . VAL A 1 95 ? 15.144 0.965 -8.427 1.00 62.12 95 VAL A C 1
ATOM 736 O O . VAL A 1 95 ? 14.267 0.554 -7.679 1.00 62.12 95 VAL A O 1
ATOM 739 N N . GLY A 1 96 ? 15.236 2.245 -8.806 1.00 75.69 96 GLY A N 1
ATOM 740 C CA . GLY A 1 96 ? 14.365 3.338 -8.345 1.00 75.69 96 GLY A CA 1
ATOM 741 C C . GLY A 1 96 ? 12.912 3.244 -8.830 1.00 75.69 96 GLY A C 1
ATOM 742 O O . GLY A 1 96 ? 12.445 4.102 -9.583 1.00 75.69 96 GLY A O 1
ATOM 743 N N . PHE A 1 97 ? 12.215 2.172 -8.463 1.00 87.69 97 PHE A N 1
ATOM 744 C CA . PHE A 1 97 ? 10.767 2.031 -8.576 1.00 87.69 97 PHE A CA 1
ATOM 745 C C . PHE A 1 97 ? 10.108 2.593 -7.321 1.00 87.69 97 PHE A C 1
ATOM 747 O O . PHE A 1 97 ? 10.616 2.414 -6.217 1.00 87.69 97 PHE A O 1
ATOM 754 N N . ASN A 1 98 ? 8.976 3.275 -7.483 1.00 90.69 98 ASN A N 1
ATOM 755 C CA . ASN A 1 98 ? 8.294 3.894 -6.356 1.00 90.69 98 ASN A CA 1
ATOM 756 C C . ASN A 1 98 ? 7.319 2.910 -5.692 1.00 90.69 98 ASN A C 1
ATOM 758 O O . ASN A 1 98 ? 6.112 2.967 -5.920 1.00 90.69 98 ASN A O 1
ATOM 762 N N . PHE A 1 99 ? 7.845 1.979 -4.898 1.00 92.88 99 PHE A N 1
ATOM 763 C CA . PHE A 1 99 ? 7.030 1.001 -4.163 1.00 92.88 99 PHE A CA 1
ATOM 764 C C . PHE A 1 99 ? 6.533 1.503 -2.807 1.00 92.88 99 PHE A C 1
ATOM 766 O O . PHE A 1 99 ? 5.625 0.905 -2.236 1.00 92.88 99 PHE A O 1
ATOM 773 N N . GLU A 1 100 ? 7.049 2.637 -2.340 1.00 93.06 100 GLU A N 1
ATOM 774 C CA . GLU A 1 100 ? 6.708 3.244 -1.054 1.00 93.06 100 GLU A CA 1
ATOM 775 C C . GLU A 1 100 ? 5.189 3.419 -0.836 1.00 93.06 100 GLU A C 1
ATOM 777 O O . GLU A 1 100 ? 4.700 2.978 0.205 1.00 93.06 100 GLU A O 1
ATOM 782 N N . PRO A 1 101 ? 4.380 3.921 -1.798 1.00 96.19 101 PRO A N 1
ATOM 783 C CA . PRO A 1 101 ? 2.923 3.949 -1.643 1.00 96.19 101 PRO A CA 1
ATOM 784 C C . PRO A 1 101 ? 2.298 2.571 -1.390 1.00 96.19 101 PRO A C 1
ATOM 786 O O . PRO A 1 101 ? 1.357 2.459 -0.606 1.00 96.19 101 PRO A O 1
ATOM 789 N N . SER A 1 102 ? 2.830 1.526 -2.034 1.00 96.56 102 SER A N 1
ATOM 790 C CA . SER A 1 102 ? 2.344 0.149 -1.883 1.00 96.56 102 SER A CA 1
ATOM 791 C C . SER A 1 102 ? 2.652 -0.379 -0.482 1.00 96.56 102 SER A C 1
ATOM 793 O O . SER A 1 102 ? 1.754 -0.903 0.174 1.00 96.56 102 SER A O 1
ATOM 795 N N . CYS A 1 103 ? 3.887 -0.189 -0.002 1.00 95.38 103 CYS A N 1
ATOM 796 C CA . CYS A 1 103 ? 4.302 -0.618 1.337 1.00 95.38 103 CYS A CA 1
ATOM 797 C C . CYS A 1 103 ? 3.492 0.105 2.424 1.00 95.38 103 CYS A C 1
ATOM 799 O O . CYS A 1 103 ? 2.888 -0.525 3.283 1.00 95.38 103 CYS A O 1
ATOM 801 N N . ARG A 1 104 ? 3.319 1.425 2.297 1.00 96.88 104 ARG A N 1
ATOM 802 C CA . ARG A 1 104 ? 2.494 2.217 3.222 1.00 96.88 104 ARG A CA 1
ATOM 803 C C . ARG A 1 104 ? 1.046 1.726 3.313 1.00 96.88 104 ARG A C 1
ATOM 805 O O . ARG A 1 104 ? 0.438 1.804 4.380 1.00 96.88 104 ARG A O 1
ATOM 812 N N . ARG A 1 105 ? 0.463 1.253 2.203 1.00 98.44 105 ARG A N 1
ATOM 813 C CA . ARG A 1 105 ? -0.891 0.677 2.209 1.00 98.44 105 ARG A CA 1
ATOM 814 C C . ARG A 1 105 ? -0.943 -0.700 2.853 1.00 98.44 105 ARG A C 1
ATOM 816 O O . ARG A 1 105 ? -1.923 -1.012 3.530 1.00 98.44 105 ARG A O 1
ATOM 823 N N . HIS A 1 106 ? 0.094 -1.502 2.645 1.00 96.62 106 HIS A N 1
ATOM 824 C CA . HIS A 1 106 ? 0.258 -2.797 3.295 1.00 96.62 106 HIS A CA 1
ATOM 825 C C . HIS A 1 106 ? 0.344 -2.636 4.820 1.00 96.62 106 HIS A C 1
ATOM 827 O O . HIS A 1 106 ? -0.486 -3.213 5.527 1.00 96.62 106 HIS A O 1
ATOM 833 N N . ASP A 1 107 ? 1.198 -1.731 5.304 1.00 96.12 107 ASP A N 1
ATOM 834 C CA . ASP A 1 107 ? 1.346 -1.410 6.731 1.00 96.12 107 ASP A CA 1
ATOM 835 C C . ASP A 1 107 ? 0.048 -0.897 7.348 1.00 96.12 107 ASP A C 1
ATOM 837 O O . ASP A 1 107 ? -0.370 -1.360 8.412 1.00 96.12 107 ASP A O 1
ATOM 841 N N . PHE A 1 108 ? -0.625 0.037 6.663 1.00 98.12 108 PHE A N 1
ATOM 842 C CA . PHE A 1 108 ? -1.928 0.540 7.094 1.00 98.12 108 PHE A CA 1
ATOM 843 C C . PHE A 1 108 ? -2.920 -0.611 7.282 1.00 98.12 108 PHE A C 1
ATOM 845 O O . PHE A 1 108 ? -3.656 -0.639 8.272 1.00 98.12 108 PHE A O 1
ATOM 852 N N . GLY A 1 109 ? -2.920 -1.565 6.347 1.00 97.06 109 GLY A N 1
ATOM 853 C CA . GLY A 1 109 ? -3.711 -2.780 6.434 1.00 97.06 109 GLY A CA 1
ATOM 854 C C . GLY A 1 109 ? -3.400 -3.564 7.700 1.00 97.06 109 GLY A C 1
ATOM 855 O O . GLY A 1 109 ? -4.281 -3.721 8.541 1.00 97.06 109 GLY A O 1
ATOM 856 N N . TYR A 1 110 ? -2.157 -4.007 7.871 1.00 95.12 110 TYR A N 1
ATOM 857 C CA . TYR A 1 110 ? -1.755 -4.831 9.015 1.00 95.12 110 TYR A CA 1
ATOM 858 C C . TYR A 1 110 ? -2.037 -4.156 10.360 1.00 95.12 110 TYR A C 1
ATOM 860 O O . TYR A 1 110 ? -2.647 -4.767 11.239 1.00 95.12 110 TYR A O 1
ATOM 868 N N . ARG A 1 111 ? -1.667 -2.881 10.505 1.00 95.88 111 ARG A N 1
ATOM 869 C CA . ARG A 1 111 ? -1.819 -2.128 11.758 1.00 95.88 111 ARG A CA 1
ATOM 870 C C . ARG A 1 111 ? -3.279 -1.957 12.151 1.00 95.88 111 ARG A C 1
ATOM 872 O O . ARG A 1 111 ? -3.664 -2.303 13.264 1.00 95.88 111 ARG A O 1
ATOM 879 N N . ASN A 1 112 ? -4.116 -1.467 11.237 1.00 97.44 112 ASN A N 1
ATOM 880 C CA . ASN A 1 112 ? -5.50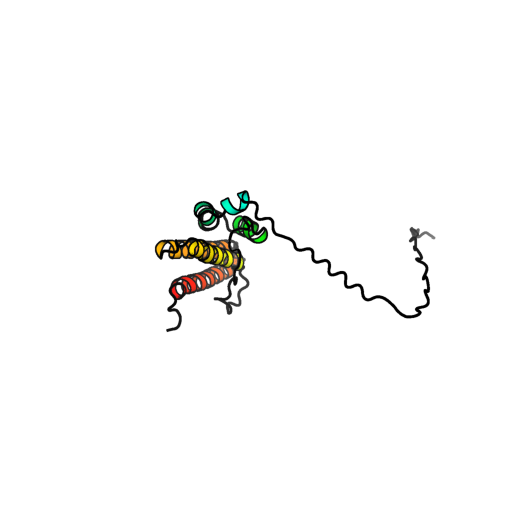1 -1.129 11.571 1.00 97.44 112 ASN A CA 1
ATOM 881 C C . ASN A 1 112 ? -6.404 -2.365 11.623 1.00 97.44 112 ASN A C 1
ATOM 883 O O . ASN A 1 112 ? -7.306 -2.429 12.453 1.00 97.44 112 ASN A O 1
ATOM 887 N N . VAL A 1 113 ? -6.153 -3.374 10.785 1.00 97.06 113 VAL A N 1
ATOM 888 C CA . VAL A 1 113 ? -6.847 -4.669 10.863 1.00 97.06 113 VAL A CA 1
ATOM 889 C C . VAL A 1 113 ? -6.461 -5.404 12.152 1.00 97.06 113 VAL A C 1
ATOM 891 O O . VAL A 1 113 ? -7.332 -5.982 12.805 1.00 97.06 113 VAL A O 1
ATOM 894 N N . GLY A 1 114 ? -5.180 -5.355 12.534 1.00 95.06 114 GLY A N 1
ATOM 895 C CA . GLY A 1 114 ? -4.668 -5.911 13.787 1.00 95.06 114 GLY A CA 1
ATOM 896 C C . GLY A 1 114 ? -5.254 -5.220 15.018 1.00 95.06 114 GLY A C 1
ATOM 897 O O . GLY A 1 114 ? -5.769 -5.895 15.903 1.00 95.06 114 GLY A O 1
ATOM 898 N N . ALA A 1 115 ? -5.285 -3.884 15.036 1.00 95.50 115 ALA A N 1
ATOM 899 C CA . ALA A 1 115 ? -5.909 -3.099 16.108 1.00 95.50 115 ALA A CA 1
ATOM 900 C C . ALA A 1 115 ? -7.431 -3.316 16.222 1.00 95.50 115 ALA A C 1
ATOM 902 O O . ALA A 1 115 ? -8.015 -3.084 17.275 1.00 95.50 115 ALA A O 1
ATOM 903 N N . GLN A 1 116 ? -8.076 -3.765 15.143 1.00 96.00 116 GLN A N 1
ATOM 904 C CA . GLN A 1 116 ? -9.489 -4.153 15.112 1.00 96.00 116 GLN A CA 1
ATOM 905 C C . GLN A 1 116 ? -9.710 -5.642 15.452 1.00 96.00 116 GLN A C 1
ATOM 907 O O . GLN A 1 116 ? -10.823 -6.133 15.275 1.00 96.00 116 GLN A O 1
ATOM 912 N N . GLU A 1 117 ? -8.667 -6.365 15.885 1.00 95.88 117 GLU A N 1
ATOM 913 C CA . GLU A 1 117 ? -8.706 -7.773 16.324 1.00 95.88 117 GLU A CA 1
ATOM 914 C C . GLU A 1 117 ? -9.319 -8.741 15.295 1.00 95.88 117 GLU A C 1
ATOM 916 O O . GLU A 1 117 ? -9.946 -9.746 15.627 1.00 95.88 117 GLU A O 1
ATOM 921 N N . ARG A 1 118 ? -9.139 -8.443 14.005 1.00 96.06 118 ARG A N 1
ATOM 922 C CA . ARG A 1 118 ? -9.758 -9.192 12.895 1.00 96.06 118 ARG A CA 1
ATOM 923 C C . ARG A 1 118 ? -8.753 -9.753 11.891 1.00 96.06 118 A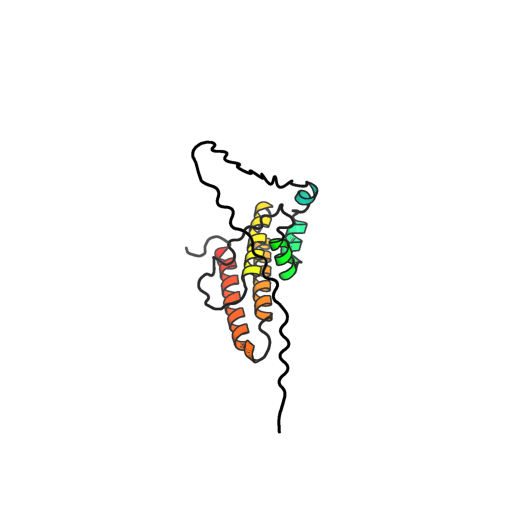RG A C 1
ATOM 925 O O . ARG A 1 118 ? -9.156 -10.231 10.827 1.00 96.06 118 ARG A O 1
ATOM 932 N N . LEU A 1 119 ? -7.456 -9.679 12.194 1.00 94.44 119 LEU A N 1
ATOM 933 C CA . LEU A 1 119 ? -6.389 -10.172 11.325 1.00 94.44 119 LEU A CA 1
ATOM 934 C C . LEU A 1 119 ? -6.373 -11.709 11.321 1.00 94.44 119 LEU A C 1
ATOM 936 O O . LEU A 1 119 ? -5.688 -12.352 12.104 1.00 94.44 119 LEU A O 1
ATOM 940 N N . THR A 1 120 ? -7.181 -12.293 10.439 1.00 94.69 120 THR A N 1
ATOM 941 C CA . THR A 1 120 ? -7.178 -13.730 10.127 1.00 94.69 120 THR A CA 1
ATOM 942 C C . THR A 1 120 ? -6.229 -14.017 8.969 1.00 94.69 120 THR A C 1
ATOM 944 O O . THR A 1 120 ? -6.008 -13.139 8.138 1.00 94.69 120 THR A O 1
ATOM 947 N N . GLU A 1 121 ? -5.772 -15.260 8.817 1.00 92.50 121 GLU A N 1
ATOM 948 C CA . GLU A 1 121 ? -4.945 -15.681 7.672 1.00 92.50 121 GLU A CA 1
ATOM 949 C C . GLU A 1 121 ? -5.571 -15.351 6.310 1.00 92.50 121 GLU A C 1
ATOM 951 O O . GLU A 1 121 ? -4.907 -14.876 5.390 1.00 92.50 121 GLU A O 1
ATOM 956 N N . ALA A 1 122 ? -6.888 -15.532 6.184 1.00 94.56 122 ALA A N 1
ATOM 957 C CA . ALA A 1 122 ? -7.608 -15.187 4.963 1.00 94.56 122 ALA A CA 1
ATOM 958 C C . ALA A 1 122 ? -7.581 -13.675 4.682 1.00 94.56 122 ALA A C 1
ATOM 960 O O . ALA A 1 122 ? -7.503 -13.257 3.525 1.00 94.56 122 ALA A O 1
ATOM 961 N N . LEU A 1 123 ? -7.654 -12.846 5.726 1.00 95.00 123 LEU A N 1
ATOM 962 C CA . LEU A 1 123 ? -7.602 -11.397 5.585 1.00 95.00 123 LEU A CA 1
ATOM 963 C C . LEU A 1 123 ? -6.171 -10.891 5.372 1.00 95.00 123 LEU A C 1
ATOM 965 O O . LEU A 1 123 ? -5.978 -10.033 4.515 1.00 95.00 123 LEU A O 1
ATOM 969 N N . ARG A 1 124 ? -5.189 -11.479 6.066 1.00 94.69 124 ARG A N 1
ATOM 970 C CA . ARG A 1 124 ? -3.748 -11.287 5.853 1.00 94.69 124 ARG A CA 1
ATOM 971 C C . ARG A 1 124 ? -3.406 -11.488 4.381 1.00 94.69 124 ARG A C 1
ATOM 973 O O . ARG A 1 124 ? -3.001 -10.547 3.704 1.00 94.69 124 ARG A O 1
ATOM 980 N N . LYS A 1 125 ? -3.775 -12.651 3.834 1.00 95.19 125 LYS A N 1
ATOM 981 C CA . LYS A 1 125 ? -3.588 -12.963 2.414 1.00 95.19 125 LYS A CA 1
ATOM 982 C C . LYS A 1 125 ? -4.246 -11.932 1.489 1.00 95.19 125 LYS A C 1
ATOM 984 O O . LYS A 1 125 ? -3.667 -11.552 0.476 1.00 95.19 125 LYS A O 1
ATOM 989 N N . ARG A 1 126 ? -5.462 -11.466 1.801 1.00 97.25 126 ARG A N 1
ATOM 990 C CA . ARG A 1 126 ? -6.139 -10.438 0.988 1.00 97.25 126 ARG A CA 1
ATOM 991 C C . ARG A 1 126 ? -5.390 -9.103 0.993 1.00 97.25 126 ARG A C 1
ATOM 993 O O . ARG A 1 126 ? -5.417 -8.418 -0.028 1.00 97.25 126 ARG A O 1
ATOM 1000 N N . ILE A 1 127 ? -4.765 -8.727 2.107 1.00 97.12 127 ILE A N 1
ATOM 1001 C CA . ILE A 1 127 ? -3.924 -7.525 2.210 1.00 97.12 127 ILE A CA 1
ATOM 1002 C C . ILE A 1 127 ? -2.646 -7.716 1.383 1.00 97.12 127 ILE A C 1
ATOM 1004 O O . ILE A 1 127 ? -2.314 -6.849 0.576 1.00 97.12 127 ILE A O 1
ATOM 1008 N N . ASP A 1 128 ? -1.994 -8.877 1.479 1.00 96.12 128 ASP A N 1
ATOM 1009 C CA . ASP A 1 128 ? -0.803 -9.191 0.676 1.00 96.12 128 ASP A CA 1
ATOM 1010 C C . ASP A 1 128 ? -1.118 -9.209 -0.835 1.00 96.12 128 ASP A C 1
ATOM 1012 O O . ASP A 1 128 ? -0.339 -8.722 -1.657 1.00 96.12 128 ASP A O 1
ATOM 1016 N N . ASP A 1 129 ? -2.294 -9.711 -1.230 1.00 97.25 129 ASP A N 1
ATOM 1017 C CA . ASP A 1 129 ? -2.753 -9.705 -2.625 1.00 97.25 129 ASP A CA 1
ATOM 1018 C C . ASP A 1 129 ? -3.025 -8.270 -3.140 1.00 97.25 129 ASP A C 1
ATOM 1020 O O . ASP A 1 129 ? -2.787 -7.974 -4.317 1.00 97.25 129 ASP A O 1
ATOM 1024 N N . VAL A 1 130 ? -3.505 -7.355 -2.281 1.00 98.31 130 VAL A N 1
ATOM 1025 C CA . VAL A 1 130 ? -3.616 -5.918 -2.610 1.00 98.31 130 VAL A CA 1
ATOM 1026 C C . VAL A 1 130 ? -2.233 -5.320 -2.827 1.00 98.31 130 VAL A C 1
ATOM 1028 O O . VAL A 1 130 ? -2.023 -4.663 -3.845 1.00 98.31 130 VAL A O 1
ATOM 1031 N N . PHE A 1 131 ? -1.299 -5.594 -1.919 1.00 97.31 131 PHE A N 1
ATOM 1032 C CA . PHE A 1 131 ? 0.075 -5.120 -2.012 1.00 97.31 131 PHE A CA 1
ATOM 1033 C C . PHE A 1 131 ? 0.739 -5.567 -3.317 1.00 97.31 131 PHE A C 1
ATOM 1035 O O . PHE A 1 131 ? 1.251 -4.734 -4.063 1.00 97.31 131 PHE A O 1
ATOM 1042 N N . LYS A 1 132 ? 0.619 -6.853 -3.677 1.00 97.06 132 LYS A N 1
ATOM 1043 C CA . LYS A 1 132 ? 1.098 -7.365 -4.971 1.00 97.06 132 LYS A CA 1
ATOM 1044 C C . LYS A 1 132 ? 0.540 -6.570 -6.145 1.00 97.06 132 LYS A C 1
ATOM 1046 O O . LYS A 1 132 ? 1.278 -6.184 -7.050 1.00 97.06 132 LYS A O 1
ATOM 1051 N N . ARG A 1 133 ? -0.773 -6.337 -6.148 1.00 98.25 133 ARG A N 1
ATOM 1052 C CA . ARG A 1 133 ? -1.442 -5.593 -7.217 1.00 98.25 133 ARG A CA 1
ATOM 1053 C C . ARG A 1 133 ? -0.918 -4.161 -7.324 1.00 98.25 133 ARG A C 1
ATOM 1055 O O . ARG A 1 133 ? -0.750 -3.689 -8.443 1.00 98.25 133 ARG A O 1
ATOM 1062 N N . ASP A 1 134 ? -0.623 -3.493 -6.215 1.00 98.12 134 ASP A N 1
ATOM 1063 C CA . ASP A 1 134 ? -0.091 -2.124 -6.235 1.00 98.12 134 ASP A CA 1
ATOM 1064 C C . ASP A 1 134 ? 1.318 -2.042 -6.790 1.00 98.12 134 ASP A C 1
ATOM 1066 O O . ASP A 1 134 ? 1.580 -1.220 -7.672 1.00 98.12 134 ASP A O 1
ATOM 1070 N N . LEU A 1 135 ? 2.187 -2.964 -6.374 1.00 96.25 135 LEU A N 1
ATOM 1071 C CA . LEU A 1 135 ? 3.524 -3.091 -6.946 1.00 96.25 135 LEU A CA 1
ATOM 1072 C C . LEU A 1 135 ? 3.441 -3.299 -8.466 1.00 96.25 135 LEU A C 1
ATOM 1074 O O . LEU A 1 135 ? 4.132 -2.643 -9.245 1.00 96.25 135 LEU A O 1
ATOM 1078 N N . TYR A 1 136 ? 2.538 -4.175 -8.913 1.00 97.12 136 TYR A N 1
ATOM 1079 C CA . TYR A 1 136 ? 2.352 -4.474 -10.333 1.00 97.12 136 TYR A CA 1
ATOM 1080 C C . TYR A 1 136 ? 1.753 -3.287 -11.103 1.00 97.12 136 TYR A C 1
ATOM 1082 O O . TYR A 1 136 ? 2.112 -3.076 -12.265 1.00 97.12 136 TYR A O 1
ATOM 1090 N N . ASN A 1 137 ? 0.885 -2.491 -10.474 1.00 96.94 137 ASN A N 1
ATOM 1091 C CA . ASN A 1 137 ? 0.353 -1.258 -11.051 1.00 96.94 137 ASN A CA 1
ATOM 1092 C C . ASN A 1 137 ? 1.460 -0.214 -11.253 1.00 96.94 137 ASN A C 1
ATOM 1094 O O . ASN A 1 137 ? 1.535 0.382 -12.329 1.00 96.94 137 ASN A O 1
ATOM 1098 N N . GLU A 1 138 ? 2.367 -0.050 -10.284 1.00 95.31 138 GLU A N 1
ATOM 1099 C CA . GLU A 1 138 ? 3.554 0.806 -10.430 1.00 95.31 138 GLU A CA 1
ATOM 1100 C C . GLU A 1 138 ? 4.443 0.327 -11.590 1.00 95.31 138 GLU A C 1
ATOM 1102 O O . GLU A 1 138 ? 4.886 1.115 -12.433 1.00 95.31 138 GLU A O 1
ATOM 1107 N N . CYS A 1 139 ? 4.625 -0.987 -11.725 1.00 95.94 139 CYS A N 1
ATOM 1108 C CA . CYS A 1 139 ? 5.323 -1.563 -12.872 1.00 95.94 139 CYS A CA 1
ATOM 1109 C C . CYS A 1 139 ? 4.585 -1.337 -14.199 1.00 95.94 139 CYS A C 1
ATOM 1111 O O . CYS A 1 139 ? 5.218 -1.199 -15.247 1.00 95.94 139 CYS A O 1
ATOM 1113 N N . GLY A 1 140 ? 3.255 -1.254 -14.177 1.00 95.31 140 GLY A N 1
ATOM 1114 C CA . GLY A 1 140 ? 2.424 -0.908 -15.329 1.00 95.31 140 GLY A CA 1
ATOM 1115 C C . GLY A 1 140 ? 2.670 0.506 -15.862 1.00 95.31 140 GLY A C 1
ATOM 1116 O O . GLY A 1 140 ? 2.493 0.739 -17.059 1.00 95.31 140 GLY A O 1
ATOM 1117 N N . ARG A 1 141 ? 3.160 1.430 -15.023 1.00 92.31 141 ARG A N 1
ATOM 1118 C CA . ARG A 1 141 ? 3.537 2.792 -15.449 1.00 92.31 141 ARG A CA 1
ATOM 1119 C C . ARG A 1 141 ? 4.740 2.794 -16.394 1.00 92.31 141 ARG A C 1
ATOM 1121 O O . ARG A 1 141 ? 4.927 3.742 -17.157 1.00 92.31 141 ARG A O 1
ATOM 1128 N N . GLN A 1 142 ? 5.526 1.716 -16.387 1.00 92.19 142 GLN A N 1
ATOM 1129 C CA . GLN A 1 142 ? 6.679 1.527 -17.265 1.00 92.19 142 GLN A CA 1
ATOM 1130 C C . GLN A 1 142 ? 6.191 1.078 -18.641 1.00 92.19 142 GLN A C 1
ATOM 1132 O O . GLN A 1 142 ? 6.165 -0.106 -18.974 1.00 92.19 142 GLN A O 1
ATOM 1137 N N . SER A 1 143 ? 5.730 2.052 -19.419 1.00 88.88 143 SER A N 1
ATOM 1138 C CA . SER A 1 143 ? 5.064 1.847 -20.703 1.00 88.88 143 SER A CA 1
ATOM 1139 C C . SER A 1 143 ? 5.932 2.295 -21.882 1.00 88.88 143 SER A C 1
ATOM 1141 O O . SER A 1 143 ? 6.844 3.111 -21.746 1.00 88.88 143 SER A O 1
ATOM 1143 N N . GLY A 1 144 ? 5.647 1.732 -23.058 1.00 92.12 144 GLY A N 1
ATOM 1144 C CA . GLY A 1 144 ? 6.393 1.989 -24.290 1.00 92.12 144 GLY A CA 1
ATOM 1145 C C . GLY A 1 144 ? 7.507 0.976 -24.565 1.00 92.12 144 GLY A C 1
ATOM 1146 O O . GLY A 1 144 ? 8.014 0.300 -23.670 1.00 92.12 144 GLY A O 1
ATOM 1147 N N . PHE A 1 145 ? 7.889 0.868 -25.841 1.00 90.50 145 PHE A N 1
ATOM 1148 C CA . PHE A 1 145 ? 8.860 -0.126 -26.317 1.00 90.50 145 PHE A CA 1
ATOM 1149 C C . PHE A 1 145 ? 10.244 0.025 -25.664 1.00 90.50 145 PHE A C 1
ATOM 1151 O O . PHE A 1 145 ? 10.899 -0.968 -25.360 1.00 90.50 145 PHE A O 1
ATOM 1158 N N . SER A 1 146 ? 10.665 1.258 -25.369 1.00 92.69 146 SER A N 1
ATOM 1159 C CA . SER A 1 146 ? 11.946 1.534 -24.707 1.00 92.69 146 SER A CA 1
ATOM 1160 C C . SER A 1 146 ? 11.990 1.112 -23.233 1.00 92.69 146 SER A C 1
ATOM 1162 O O . SER A 1 146 ? 13.080 0.947 -22.694 1.00 92.69 146 SER A O 1
ATOM 1164 N N . GLN A 1 147 ? 10.838 0.905 -22.581 1.00 93.69 147 GLN A N 1
ATOM 1165 C CA . GLN A 1 147 ? 10.747 0.591 -21.149 1.00 93.69 147 GLN A CA 1
ATOM 1166 C C . GLN A 1 147 ? 10.448 -0.884 -20.861 1.00 93.69 147 GLN A C 1
ATOM 1168 O O . GLN A 1 147 ? 10.286 -1.254 -19.700 1.00 93.69 147 GLN A O 1
ATOM 1173 N N . VAL A 1 148 ? 10.400 -1.747 -21.883 1.00 94.44 148 VAL A N 1
ATOM 1174 C CA . VAL A 1 148 ? 10.066 -3.176 -21.726 1.00 94.44 148 VAL A CA 1
ATOM 1175 C C . VAL A 1 148 ? 10.966 -3.852 -20.689 1.00 94.44 148 VAL A C 1
ATOM 1177 O O . VAL A 1 148 ? 10.468 -4.488 -19.762 1.00 94.44 148 VAL A O 1
ATOM 1180 N N . TRP A 1 149 ? 12.282 -3.652 -20.781 1.00 92.69 149 TRP A N 1
ATOM 1181 C CA . TRP A 1 149 ? 13.235 -4.214 -19.821 1.00 92.69 149 TRP A CA 1
ATOM 1182 C C . TRP A 1 149 ? 13.062 -3.640 -18.413 1.00 92.69 149 TRP A C 1
ATOM 1184 O O . TRP A 1 149 ? 13.103 -4.386 -17.437 1.00 92.69 149 TRP A O 1
ATOM 1194 N N . ARG A 1 150 ? 12.788 -2.334 -18.295 1.00 92.94 150 ARG A N 1
ATOM 1195 C CA . ARG A 1 150 ? 12.510 -1.679 -17.009 1.00 92.94 150 ARG A CA 1
ATOM 1196 C C . ARG A 1 150 ? 11.248 -2.249 -16.358 1.00 92.94 150 ARG A C 1
ATOM 1198 O O . ARG A 1 150 ? 11.247 -2.497 -15.156 1.00 92.94 150 ARG A O 1
ATOM 1205 N N . ARG A 1 151 ? 10.201 -2.512 -17.145 1.00 94.38 151 ARG A N 1
ATOM 1206 C CA . ARG A 1 151 ? 8.973 -3.165 -16.676 1.00 94.38 151 ARG A CA 1
ATOM 1207 C C . ARG A 1 151 ? 9.232 -4.589 -16.192 1.00 94.38 151 ARG A C 1
ATOM 1209 O O . ARG A 1 151 ? 8.748 -4.943 -15.125 1.00 94.38 151 ARG A O 1
ATOM 1216 N N . ILE A 1 152 ? 9.997 -5.385 -16.944 1.00 93.50 152 ILE A N 1
ATOM 1217 C CA . ILE A 1 152 ? 10.367 -6.753 -16.541 1.00 93.50 152 ILE A CA 1
ATOM 1218 C C . ILE A 1 152 ? 11.125 -6.723 -15.211 1.00 93.50 152 ILE A C 1
ATOM 1220 O O . ILE A 1 152 ? 10.740 -7.427 -14.283 1.00 93.50 152 ILE A O 1
ATOM 1224 N N . MET A 1 153 ? 12.135 -5.857 -15.084 1.00 92.38 153 MET A N 1
ATOM 1225 C CA . MET A 1 153 ? 12.879 -5.697 -13.832 1.00 92.38 153 MET A CA 1
ATOM 1226 C C . MET A 1 153 ? 11.970 -5.281 -12.675 1.00 92.38 153 MET A C 1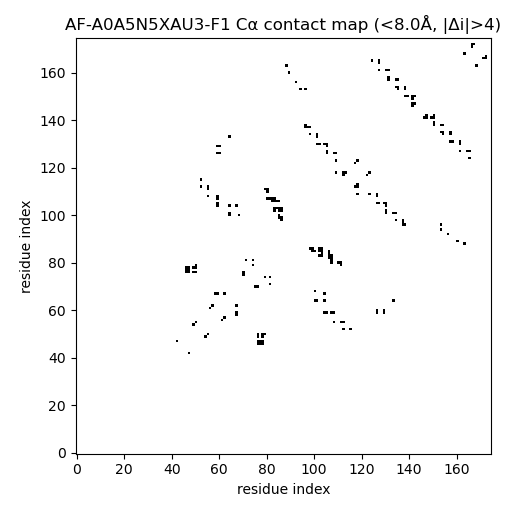
ATOM 1228 O O . MET A 1 153 ? 12.069 -5.853 -11.596 1.00 92.38 153 MET A O 1
ATOM 1232 N N . CYS A 1 154 ? 11.048 -4.343 -12.905 1.00 94.31 154 CYS A N 1
ATOM 1233 C CA . CYS A 1 154 ? 10.073 -3.937 -11.897 1.00 94.31 154 CYS A CA 1
ATOM 1234 C C . CYS A 1 154 ? 9.224 -5.115 -11.416 1.00 94.31 154 CYS A C 1
ATOM 1236 O O . CYS A 1 154 ? 9.083 -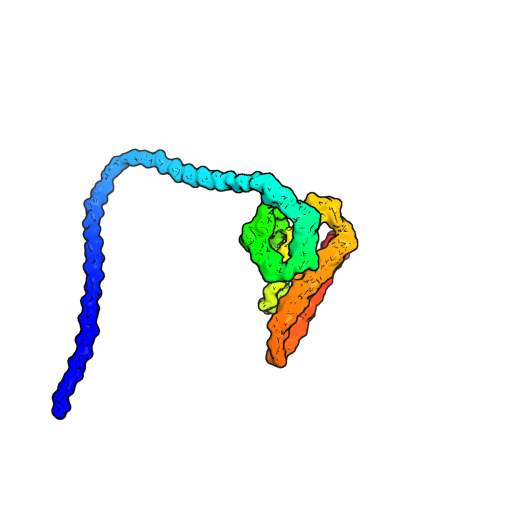5.309 -10.215 1.00 94.31 154 CYS A O 1
ATOM 1238 N N . LEU A 1 155 ? 8.693 -5.925 -12.336 1.00 94.62 155 LEU A N 1
ATOM 1239 C CA . LEU A 1 155 ? 7.860 -7.078 -11.989 1.00 94.62 155 LEU A CA 1
ATOM 1240 C C . LEU A 1 155 ? 8.645 -8.142 -11.211 1.00 94.62 155 LEU A C 1
ATOM 1242 O O . LEU A 1 155 ? 8.109 -8.720 -10.270 1.00 94.62 155 LEU A O 1
ATOM 1246 N N . THR A 1 156 ? 9.914 -8.368 -11.558 1.00 92.38 156 THR A N 1
ATOM 1247 C CA . THR A 1 156 ? 10.796 -9.275 -10.809 1.00 92.38 156 THR A CA 1
ATOM 1248 C C . THR A 1 156 ? 11.014 -8.784 -9.378 1.00 92.38 156 THR A C 1
ATOM 1250 O O . THR A 1 156 ? 10.860 -9.553 -8.435 1.00 92.38 156 THR A O 1
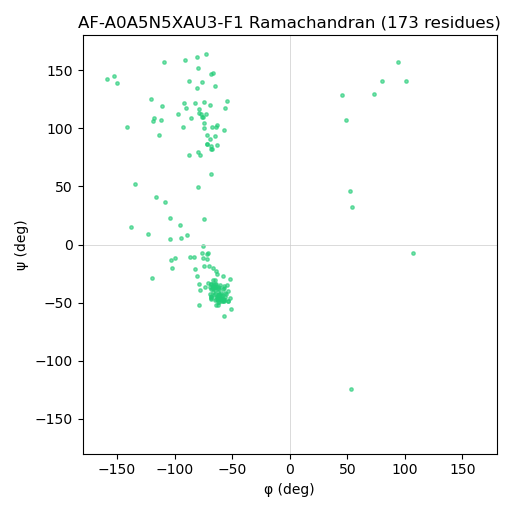ATOM 1253 N N . VAL A 1 157 ? 11.323 -7.496 -9.208 1.00 90.88 157 VAL A N 1
ATOM 1254 C CA . VAL A 1 157 ? 11.499 -6.857 -7.893 1.00 90.88 157 VAL A CA 1
ATOM 1255 C C . VAL A 1 157 ? 10.187 -6.917 -7.096 1.00 90.88 157 VAL A C 1
ATOM 1257 O O . VAL A 1 157 ? 10.189 -7.344 -5.945 1.00 90.88 157 VAL A O 1
ATOM 1260 N N . ALA A 1 158 ? 9.049 -6.595 -7.717 1.00 92.88 158 ALA A N 1
ATOM 1261 C CA . ALA A 1 158 ? 7.724 -6.678 -7.099 1.00 92.88 158 ALA A CA 1
ATOM 1262 C C . ALA A 1 158 ? 7.390 -8.090 -6.588 1.00 92.88 158 ALA A C 1
ATOM 1264 O O . ALA A 1 158 ? 6.790 -8.246 -5.527 1.00 92.88 158 ALA A O 1
ATOM 1265 N N . GLU A 1 159 ? 7.780 -9.131 -7.325 1.00 91.88 159 GLU A N 1
ATOM 1266 C CA . GLU A 1 159 ? 7.581 -10.516 -6.897 1.00 91.88 159 GLU A CA 1
ATOM 1267 C C . GLU A 1 159 ? 8.436 -10.870 -5.674 1.00 91.88 159 GLU A C 1
ATOM 1269 O O . GLU A 1 159 ? 7.949 -11.567 -4.787 1.00 91.88 159 GLU A O 1
ATOM 1274 N N . VAL A 1 160 ? 9.672 -10.366 -5.583 1.00 89.56 160 VAL A N 1
ATOM 1275 C CA . VAL A 1 160 ? 10.516 -10.548 -4.388 1.00 89.56 160 VAL A CA 1
ATOM 1276 C C . VAL A 1 160 ? 9.871 -9.890 -3.169 1.00 89.56 160 VAL A C 1
ATOM 1278 O O . VAL A 1 160 ? 9.746 -10.541 -2.136 1.00 89.56 160 VAL A O 1
ATOM 1281 N N . TYR A 1 161 ? 9.388 -8.650 -3.306 1.00 89.75 161 TYR A N 1
ATOM 1282 C CA . TYR A 1 161 ? 8.665 -7.944 -2.238 1.00 89.75 161 TYR A CA 1
ATOM 1283 C C . TYR A 1 161 ? 7.437 -8.735 -1.770 1.00 89.75 161 TYR A C 1
ATOM 1285 O O . TYR A 1 161 ? 7.253 -8.955 -0.576 1.00 89.75 161 TYR A O 1
ATOM 1293 N N . TYR A 1 162 ? 6.612 -9.207 -2.710 1.00 91.56 162 TYR A N 1
ATOM 1294 C CA . TYR A 1 162 ? 5.427 -9.998 -2.381 1.00 91.56 162 TYR A CA 1
ATOM 1295 C C . TYR A 1 162 ? 5.780 -11.309 -1.670 1.00 91.56 162 TYR A C 1
ATOM 1297 O O . TYR A 1 162 ? 5.145 -11.674 -0.686 1.00 91.56 162 TYR A O 1
ATOM 1305 N N . ARG A 1 163 ? 6.802 -12.028 -2.144 1.00 89.06 163 ARG A N 1
ATOM 1306 C CA . ARG A 1 163 ? 7.216 -13.287 -1.515 1.00 89.06 163 ARG A CA 1
ATOM 1307 C C . ARG A 1 163 ? 7.787 -13.077 -0.124 1.00 89.06 163 ARG A C 1
ATOM 1309 O O . ARG A 1 163 ? 7.497 -13.891 0.740 1.00 89.06 163 ARG A O 1
ATOM 1316 N N . ALA A 1 164 ? 8.539 -12.000 0.095 1.00 86.25 164 ALA A N 1
ATOM 1317 C CA . ALA A 1 164 ? 9.038 -11.658 1.419 1.00 86.25 164 ALA A CA 1
ATOM 1318 C C . ALA A 1 164 ? 7.879 -11.476 2.410 1.00 86.25 164 ALA A C 1
ATOM 1320 O O . ALA A 1 164 ? 7.876 -12.116 3.450 1.00 86.25 164 ALA A O 1
ATOM 1321 N N . VAL A 1 165 ? 6.839 -10.704 2.077 1.00 85.62 165 VAL A N 1
ATOM 1322 C CA . VAL A 1 165 ? 5.715 -10.512 3.017 1.00 85.62 165 VAL A CA 1
ATOM 1323 C C . VAL A 1 165 ? 4.879 -11.780 3.226 1.00 85.62 165 VAL A C 1
ATOM 1325 O O . VAL A 1 165 ? 4.422 -12.026 4.337 1.00 85.62 165 VAL A O 1
ATOM 1328 N N . VAL A 1 166 ? 4.722 -12.621 2.197 1.00 85.88 166 VAL A N 1
ATOM 1329 C CA . VAL A 1 166 ? 3.984 -13.891 2.322 1.00 85.88 166 VAL A CA 1
ATOM 1330 C C . VAL A 1 166 ? 4.736 -14.895 3.196 1.00 85.88 166 VAL A C 1
ATOM 1332 O O . VAL A 1 166 ? 4.104 -15.562 4.010 1.00 85.88 166 VAL A O 1
ATOM 1335 N N . LEU A 1 167 ? 6.058 -14.998 3.027 1.00 79.81 167 LEU A N 1
ATOM 1336 C CA . LEU A 1 167 ? 6.913 -15.929 3.771 1.00 79.81 167 LEU A CA 1
ATOM 1337 C C . LEU A 1 167 ? 7.291 -15.426 5.165 1.00 79.81 167 LEU A C 1
ATOM 1339 O O . LEU A 1 167 ? 7.602 -16.243 6.013 1.00 79.81 167 LEU A O 1
ATOM 1343 N N . CYS A 1 168 ? 7.336 -14.108 5.383 1.00 72.56 168 CYS A N 1
ATOM 1344 C CA . CYS A 1 168 ? 7.766 -13.524 6.657 1.00 72.56 168 CYS A CA 1
ATOM 1345 C C . CYS A 1 168 ? 6.601 -13.027 7.515 1.00 72.56 168 CYS A C 1
ATOM 1347 O O . CYS A 1 168 ? 6.799 -12.693 8.680 1.00 72.56 168 CYS A O 1
ATOM 1349 N N . GLY A 1 169 ? 5.395 -12.919 6.953 1.00 65.50 169 GLY A N 1
ATOM 1350 C CA . GLY A 1 169 ? 4.232 -12.394 7.666 1.00 65.50 169 GLY A CA 1
ATOM 1351 C C . GLY A 1 169 ? 3.677 -13.330 8.747 1.00 65.50 169 GLY A C 1
ATOM 1352 O O . GLY A 1 169 ? 2.776 -12.919 9.472 1.00 65.50 169 GLY A O 1
ATOM 1353 N N . ASP A 1 170 ? 4.166 -14.569 8.833 1.00 60.56 170 ASP A N 1
ATOM 1354 C CA . ASP A 1 170 ? 3.846 -15.566 9.865 1.00 60.56 170 ASP A CA 1
ATOM 1355 C C . ASP A 1 170 ? 4.913 -15.674 10.973 1.00 60.56 170 ASP A C 1
ATOM 1357 O O . ASP A 1 170 ? 4.619 -16.238 12.024 1.00 60.56 170 ASP A O 1
ATOM 1361 N N . GLY A 1 171 ? 6.091 -15.060 10.793 1.00 57.59 171 GLY A N 1
ATOM 1362 C CA . GLY A 1 171 ? 7.160 -14.983 11.796 1.00 57.59 171 GLY A CA 1
ATOM 1363 C C . GLY A 1 171 ? 8.387 -15.865 11.536 1.00 57.59 171 GLY A C 1
ATOM 1364 O O . GLY A 1 171 ? 9.396 -15.660 12.205 1.00 57.59 171 GLY A O 1
ATOM 1365 N N . ASP A 1 172 ? 8.365 -16.749 10.534 1.00 56.41 172 ASP A N 1
ATOM 1366 C CA . ASP A 1 172 ? 9.331 -17.864 10.421 1.00 56.41 172 ASP A CA 1
ATOM 1367 C C . ASP A 1 172 ? 10.429 -17.650 9.353 1.00 56.41 172 ASP A C 1
ATOM 1369 O O . ASP A 1 172 ? 11.011 -18.588 8.811 1.00 56.41 172 ASP A O 1
ATOM 1373 N N . CYS A 1 173 ? 10.726 -16.404 8.983 1.00 60.72 173 CYS A N 1
ATOM 1374 C CA . CYS A 1 173 ? 11.464 -16.137 7.741 1.00 60.72 173 CYS A CA 1
ATOM 1375 C C . CYS A 1 173 ? 12.980 -16.424 7.755 1.00 60.72 173 CYS A C 1
ATOM 1377 O O . CYS A 1 173 ? 13.607 -16.381 6.694 1.00 60.72 173 CYS A O 1
ATOM 1379 N N . PHE A 1 174 ? 13.590 -16.670 8.919 1.00 53.16 174 PHE A N 1
ATOM 1380 C CA . PHE A 1 174 ? 15.047 -16.840 9.061 1.00 53.16 174 PHE A CA 1
ATOM 1381 C C . PHE A 1 174 ? 15.470 -17.980 10.004 1.00 53.16 174 PHE A C 1
ATOM 1383 O O . PHE A 1 174 ? 16.640 -18.018 10.394 1.00 53.16 174 PHE A O 1
ATOM 1390 N N . ASP A 1 175 ? 14.554 -18.886 10.350 1.00 48.22 175 ASP A N 1
ATOM 1391 C CA . ASP A 1 175 ? 14.840 -20.046 11.208 1.00 48.22 175 ASP A CA 1
ATOM 1392 C C . ASP A 1 175 ? 15.310 -21.286 10.422 1.00 48.22 175 ASP A C 1
ATOM 1394 O O . ASP A 1 175 ? 14.851 -21.506 9.274 1.00 48.22 175 ASP A O 1
#